Protein AF-A0A1F9NFI0-F1 (afdb_monomer_lite)

pLDDT: mean 90.84, std 11.6, range [41.97, 98.06]

Foldseek 3Di:
DDDDDDLLVVLLVLLVVCVVPPALVSLVVNLVSVVVPDQLLSSLQQNCVVPPPVRDSVVSLVSLQDQPDPNSVPHDPSSNVSSVVNSVVCPPDDRDDYDNPDPPPD

Structure (mmCIF, N/CA/C/O backbone):
data_AF-A0A1F9NFI0-F1
#
_entry.id   AF-A0A1F9NFI0-F1
#
loop_
_atom_site.group_PDB
_atom_site.id
_atom_site.type_symbol
_atom_site.label_atom_id
_atom_site.label_alt_id
_atom_site.label_comp_id
_atom_site.label_asym_id
_atom_site.label_entity_id
_atom_site.label_seq_id
_atom_site.pdbx_PDB_ins_code
_atom_site.Cartn_x
_atom_site.Cartn_y
_atom_site.Cartn_z
_atom_site.occupancy
_atom_site.B_iso_or_equiv
_atom_site.auth_seq_id
_atom_site.auth_comp_id
_atom_site.auth_asym_id
_atom_site.auth_atom_id
_atom_site.pdbx_PDB_model_num
ATOM 1 N N . MET A 1 1 ? 0.203 -22.904 19.389 1.00 59.03 1 MET A N 1
ATOM 2 C CA . MET A 1 1 ? -0.871 -22.145 18.713 1.00 59.03 1 MET A CA 1
ATOM 3 C C . MET A 1 1 ? -0.206 -21.022 17.931 1.00 59.03 1 MET A C 1
ATOM 5 O O . MET A 1 1 ? 0.560 -20.287 18.536 1.00 59.03 1 MET A O 1
ATOM 9 N N . ILE A 1 2 ? -0.389 -20.957 16.609 1.00 71.69 2 ILE A N 1
ATOM 10 C CA . ILE A 1 2 ? 0.208 -19.908 15.762 1.00 71.69 2 ILE A CA 1
ATOM 11 C C . ILE A 1 2 ? -0.838 -18.807 15.59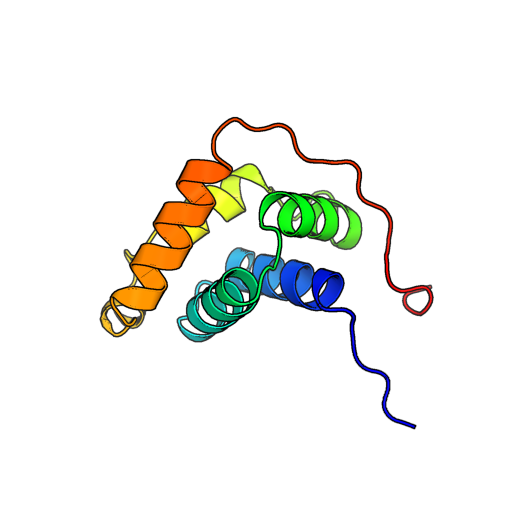3 1.00 71.69 2 ILE A C 1
ATOM 13 O O . ILE A 1 2 ? -1.953 -19.088 15.161 1.00 71.69 2 ILE A O 1
ATOM 17 N N . LEU A 1 3 ? -0.491 -17.577 15.965 1.00 75.25 3 LEU A N 1
ATOM 18 C CA . LEU A 1 3 ? -1.317 -16.399 15.711 1.00 75.25 3 LEU A CA 1
ATOM 19 C C . LEU A 1 3 ? -0.949 -15.843 14.334 1.00 75.25 3 LEU A C 1
ATOM 21 O O . LEU A 1 3 ? 0.228 -15.633 14.048 1.00 75.25 3 LEU A O 1
ATOM 25 N N . VAL A 1 4 ? -1.952 -15.625 13.484 1.00 78.81 4 VAL A N 1
ATOM 26 C CA . VAL A 1 4 ? -1.777 -15.082 12.131 1.00 78.81 4 VAL A CA 1
ATOM 27 C C . VAL A 1 4 ? -2.489 -13.738 12.058 1.00 78.81 4 VAL A C 1
ATOM 29 O O . VAL A 1 4 ? -3.637 -13.619 12.486 1.00 78.81 4 VAL A O 1
ATOM 32 N N . ALA A 1 5 ? -1.794 -12.725 11.542 1.00 80.75 5 ALA A N 1
ATOM 33 C CA . ALA A 1 5 ? -2.359 -11.397 11.345 1.00 80.75 5 ALA A CA 1
ATOM 34 C C . ALA A 1 5 ? -3.542 -11.444 10.368 1.00 80.75 5 ALA A C 1
ATOM 36 O O . ALA A 1 5 ? -3.563 -12.248 9.431 1.00 80.75 5 ALA A O 1
ATOM 37 N N . SER A 1 6 ? -4.516 -10.553 10.558 1.00 87.88 6 SER A N 1
ATOM 38 C CA . SER A 1 6 ? -5.579 -10.392 9.571 1.00 87.88 6 SER A CA 1
ATOM 39 C C . SER A 1 6 ? -5.003 -9.860 8.251 1.00 87.88 6 SER A C 1
ATOM 41 O O . SER A 1 6 ? -3.966 -9.197 8.235 1.00 87.88 6 SER A O 1
ATOM 43 N N . VAL A 1 7 ? -5.692 -10.093 7.129 1.00 89.81 7 VAL A N 1
ATOM 44 C CA . VAL A 1 7 ? -5.275 -9.562 5.813 1.00 89.81 7 VAL A CA 1
ATOM 45 C C . VAL A 1 7 ? -5.140 -8.032 5.837 1.00 89.81 7 VAL A C 1
ATOM 47 O O . VAL A 1 7 ? -4.273 -7.479 5.165 1.00 89.81 7 VAL A O 1
ATOM 50 N N . ARG A 1 8 ? -5.962 -7.347 6.643 1.00 91.38 8 ARG A N 1
ATOM 51 C CA . ARG A 1 8 ? -5.914 -5.888 6.815 1.00 91.38 8 ARG A CA 1
ATOM 52 C C . ARG A 1 8 ? -4.661 -5.437 7.553 1.00 91.38 8 ARG A C 1
ATOM 54 O O . ARG A 1 8 ? -3.980 -4.534 7.076 1.00 91.38 8 ARG A O 1
ATOM 61 N N . ASP A 1 9 ? -4.336 -6.097 8.664 1.00 91.31 9 ASP A N 1
ATOM 62 C CA . ASP A 1 9 ? -3.114 -5.803 9.416 1.00 91.31 9 ASP A CA 1
ATOM 63 C C . ASP A 1 9 ? -1.877 -6.106 8.561 1.00 91.31 9 ASP A C 1
ATOM 65 O O . ASP A 1 9 ? -0.957 -5.296 8.500 1.00 91.31 9 ASP A O 1
ATOM 69 N N . LEU A 1 10 ? -1.892 -7.220 7.816 1.00 93.69 10 LEU A N 1
ATOM 70 C CA . LEU A 1 10 ? -0.813 -7.581 6.898 1.00 93.69 10 LEU A CA 1
ATOM 71 C C . LEU A 1 10 ? -0.615 -6.520 5.807 1.00 93.69 10 LEU A C 1
ATOM 73 O O . LEU A 1 10 ? 0.517 -6.102 5.564 1.00 93.69 10 LEU A O 1
ATOM 77 N N . LEU A 1 11 ? -1.699 -6.052 5.177 1.00 96.69 11 LEU A N 1
ATOM 78 C CA . LEU A 1 11 ? -1.638 -4.994 4.168 1.00 96.69 11 LEU A CA 1
ATOM 79 C C . LEU A 1 11 ? -1.097 -3.690 4.759 1.00 96.69 11 LEU A C 1
ATOM 81 O O . LEU A 1 11 ? -0.214 -3.072 4.169 1.00 96.69 11 LEU A O 1
ATOM 85 N N . ALA A 1 12 ? -1.587 -3.287 5.931 1.00 96.31 12 ALA A N 1
ATOM 86 C CA . ALA A 1 12 ? -1.136 -2.078 6.607 1.00 96.31 12 ALA A CA 1
ATOM 87 C C . ALA A 1 12 ? 0.362 -2.136 6.950 1.00 96.31 12 ALA A C 1
ATOM 89 O O . ALA A 1 12 ? 1.097 -1.178 6.701 1.00 96.31 12 ALA A O 1
ATOM 90 N N . THR A 1 13 ? 0.844 -3.271 7.466 1.00 96.25 13 THR A N 1
ATOM 91 C CA . THR A 1 13 ? 2.272 -3.478 7.739 1.00 96.25 13 THR A CA 1
ATOM 92 C C . THR A 1 13 ? 3.098 -3.465 6.457 1.00 96.25 13 THR A C 1
ATOM 94 O O . THR A 1 13 ? 4.151 -2.835 6.435 1.00 96.25 13 THR A O 1
ATOM 97 N N . LYS A 1 14 ? 2.620 -4.084 5.372 1.00 97.25 14 LYS A N 1
ATOM 98 C CA . LYS A 1 14 ? 3.318 -4.066 4.078 1.00 97.25 14 LYS A CA 1
ATOM 99 C C . LYS A 1 14 ? 3.411 -2.667 3.478 1.00 97.25 14 LYS A C 1
ATOM 101 O O . LYS A 1 14 ? 4.480 -2.278 3.018 1.00 97.25 14 LYS A O 1
ATOM 106 N N . LEU A 1 15 ? 2.337 -1.882 3.556 1.00 98.06 15 LEU A N 1
ATOM 107 C CA . LEU A 1 15 ? 2.337 -0.473 3.152 1.00 98.06 15 LEU A CA 1
ATOM 108 C C . LEU A 1 15 ? 3.351 0.344 3.959 1.00 98.06 15 LEU A C 1
ATOM 110 O O . LEU A 1 15 ? 4.039 1.191 3.394 1.00 98.06 15 LEU A O 1
ATOM 114 N N . LYS A 1 16 ? 3.484 0.073 5.263 1.00 97.81 16 LYS A N 1
ATOM 115 C CA . LYS A 1 16 ? 4.503 0.716 6.098 1.00 97.81 16 LYS A CA 1
ATOM 116 C C . LYS A 1 16 ? 5.920 0.285 5.734 1.00 97.81 16 LYS A C 1
ATOM 118 O O . LYS A 1 16 ? 6.785 1.146 5.646 1.00 97.81 16 LYS A O 1
ATOM 123 N N . SER A 1 17 ? 6.155 -1.006 5.497 1.00 97.44 17 SER A N 1
ATOM 124 C CA . SER A 1 17 ? 7.465 -1.503 5.061 1.00 97.44 17 SER A CA 1
ATOM 125 C C . SER A 1 17 ? 7.896 -0.851 3.751 1.00 97.44 17 SER A C 1
ATOM 127 O O . SER A 1 17 ? 8.991 -0.305 3.702 1.00 97.44 17 SER A O 1
ATOM 129 N N . LEU A 1 18 ? 6.998 -0.802 2.759 1.00 97.19 18 LEU A N 1
ATOM 130 C CA . LEU A 1 18 ? 7.226 -0.098 1.498 1.00 97.19 18 LEU A CA 1
ATOM 131 C C . LEU A 1 18 ? 7.530 1.394 1.709 1.00 97.19 18 LEU A C 1
ATOM 133 O O . LEU A 1 18 ? 8.393 1.955 1.038 1.00 97.19 18 LEU A O 1
ATOM 137 N N . PHE A 1 19 ? 6.788 2.044 2.609 1.00 97.50 19 PHE A N 1
ATOM 138 C CA . PHE A 1 19 ? 6.961 3.462 2.920 1.00 97.50 19 PHE A CA 1
ATOM 139 C C . PHE A 1 19 ? 8.331 3.754 3.547 1.00 97.50 19 PHE A C 1
ATOM 141 O O . PHE A 1 19 ? 8.949 4.761 3.217 1.00 97.50 19 PHE A O 1
ATOM 148 N N . ASP A 1 20 ? 8.812 2.874 4.427 1.00 96.25 20 ASP A N 1
ATOM 149 C CA . ASP A 1 20 ? 10.118 3.022 5.075 1.00 96.25 20 ASP A CA 1
ATOM 150 C C . ASP A 1 20 ? 11.278 2.659 4.151 1.00 96.25 20 ASP A C 1
ATOM 152 O O . ASP A 1 20 ? 12.364 3.230 4.258 1.00 96.25 20 ASP A O 1
ATOM 156 N N . ARG A 1 21 ? 11.069 1.670 3.278 1.00 94.31 21 ARG A N 1
ATOM 157 C CA . ARG A 1 21 ? 12.075 1.186 2.342 1.00 94.31 21 ARG A CA 1
ATOM 158 C C . ARG A 1 21 ? 11.417 0.620 1.093 1.00 94.31 21 ARG A C 1
ATOM 160 O O . ARG A 1 21 ? 10.625 -0.315 1.145 1.00 94.31 21 ARG A O 1
ATOM 167 N N . VAL A 1 22 ? 11.814 1.157 -0.049 1.00 94.12 22 VAL A N 1
ATOM 168 C CA . VAL A 1 22 ? 11.329 0.709 -1.351 1.00 94.12 22 VAL A CA 1
ATOM 169 C C . VAL A 1 22 ? 12.039 -0.592 -1.725 1.00 94.12 22 VAL A C 1
ATOM 171 O O . VAL A 1 22 ? 13.210 -0.567 -2.083 1.00 94.12 22 VAL A O 1
ATOM 174 N N . GLU A 1 23 ? 11.342 -1.729 -1.655 1.00 94.88 23 GLU A N 1
ATOM 175 C CA . GLU A 1 23 ? 11.883 -3.035 -2.063 1.00 94.88 23 GLU A CA 1
ATOM 176 C C . GLU A 1 23 ? 10.931 -3.784 -3.006 1.00 94.88 23 GLU A C 1
ATOM 178 O O . GLU A 1 23 ? 9.720 -3.797 -2.764 1.00 94.88 23 GLU A O 1
ATOM 183 N N . PRO A 1 24 ? 11.438 -4.513 -4.023 1.00 95.62 24 PRO A N 1
ATOM 184 C CA . PRO A 1 24 ? 10.596 -5.248 -4.971 1.00 95.62 24 PRO A CA 1
ATOM 185 C C . PRO A 1 24 ? 9.593 -6.214 -4.322 1.00 95.62 24 PRO A C 1
ATOM 187 O O . PRO A 1 24 ? 8.456 -6.326 -4.781 1.00 95.62 24 PRO A O 1
ATOM 190 N N . LYS A 1 25 ? 9.979 -6.890 -3.232 1.00 95.50 25 LYS A N 1
ATOM 191 C CA . LYS A 1 25 ? 9.095 -7.834 -2.528 1.00 95.50 25 LYS A CA 1
ATOM 192 C C . LYS A 1 25 ? 7.847 -7.165 -1.948 1.00 95.50 25 LYS A C 1
ATOM 194 O O . LYS A 1 25 ? 6.788 -7.780 -1.955 1.00 95.50 25 LYS A O 1
ATOM 199 N N . ASP A 1 26 ? 7.936 -5.912 -1.502 1.00 96.75 26 ASP A N 1
ATOM 200 C CA . ASP A 1 26 ? 6.786 -5.234 -0.907 1.00 96.75 26 ASP A CA 1
ATOM 201 C C . ASP A 1 26 ? 5.770 -4.847 -1.989 1.00 96.75 26 ASP A C 1
ATOM 203 O O . ASP A 1 26 ? 4.569 -4.993 -1.774 1.00 96.75 26 ASP A O 1
ATOM 207 N N . TYR A 1 27 ? 6.225 -4.483 -3.195 1.00 97.25 27 TYR A N 1
ATOM 208 C CA . TYR A 1 27 ? 5.339 -4.300 -4.353 1.00 97.25 27 TYR A CA 1
ATOM 209 C C . TYR A 1 27 ? 4.608 -5.593 -4.719 1.00 97.25 27 TYR A C 1
ATOM 211 O O . TYR A 1 27 ? 3.398 -5.561 -4.945 1.00 97.25 27 TYR A O 1
ATOM 219 N N . LEU A 1 28 ? 5.330 -6.717 -4.772 1.00 97.25 28 LEU A N 1
ATOM 220 C CA . LEU A 1 28 ? 4.761 -8.026 -5.102 1.00 97.25 28 LEU A CA 1
ATOM 221 C C . LEU A 1 28 ? 3.707 -8.451 -4.077 1.00 97.25 28 LEU A C 1
ATOM 223 O O . LEU A 1 28 ? 2.588 -8.796 -4.457 1.00 97.25 28 LEU A O 1
ATOM 227 N N . ASP A 1 29 ? 4.039 -8.364 -2.789 1.00 97.44 29 ASP A N 1
ATOM 228 C CA . ASP A 1 29 ? 3.137 -8.749 -1.706 1.00 97.44 29 ASP A CA 1
ATOM 229 C C . ASP A 1 29 ? 1.881 -7.869 -1.684 1.00 97.44 29 ASP A C 1
ATOM 231 O O . ASP A 1 29 ? 0.765 -8.377 -1.574 1.00 97.44 29 ASP A O 1
ATOM 235 N N . ILE A 1 30 ? 2.031 -6.549 -1.842 1.00 98.00 30 ILE A N 1
ATOM 236 C CA . ILE A 1 30 ? 0.890 -5.627 -1.889 1.00 98.00 30 ILE A CA 1
ATOM 237 C C . ILE A 1 30 ? 0.032 -5.904 -3.125 1.00 98.00 30 ILE A C 1
ATOM 239 O O . ILE A 1 30 ? -1.191 -5.978 -3.009 1.00 98.00 30 ILE A O 1
ATOM 243 N N . ALA A 1 31 ? 0.637 -6.093 -4.300 1.00 97.81 31 ALA A N 1
ATOM 244 C CA . ALA A 1 31 ? -0.107 -6.404 -5.517 1.00 97.81 31 ALA A CA 1
ATOM 245 C C . ALA A 1 31 ? -0.913 -7.702 -5.372 1.00 97.81 31 ALA A C 1
ATOM 247 O O . ALA A 1 31 ? -2.072 -7.741 -5.786 1.00 97.81 31 ALA A O 1
ATOM 248 N N . GLU A 1 32 ? -0.343 -8.727 -4.737 1.00 97.62 32 GLU A N 1
ATOM 249 C CA . GLU A 1 32 ? -1.016 -10.004 -4.499 1.00 97.62 32 GLU A CA 1
ATOM 250 C C . GLU A 1 32 ? -2.138 -9.898 -3.456 1.00 97.62 32 GLU A C 1
ATOM 252 O O . GLU A 1 32 ? -3.229 -10.435 -3.648 1.00 97.62 32 GLU A O 1
ATOM 257 N N . ILE A 1 33 ? -1.932 -9.153 -2.366 1.00 97.38 33 ILE A N 1
ATOM 258 C CA . ILE A 1 33 ? -3.004 -8.902 -1.390 1.00 97.38 33 ILE A CA 1
ATOM 259 C C . ILE A 1 33 ? -4.169 -8.169 -2.065 1.00 97.38 33 ILE A C 1
ATOM 261 O O . ILE A 1 33 ? -5.336 -8.523 -1.875 1.00 97.38 33 ILE A O 1
ATOM 265 N N . LEU A 1 34 ? -3.868 -7.159 -2.883 1.00 97.44 34 LEU A N 1
ATOM 266 C CA . LEU A 1 34 ? -4.887 -6.407 -3.603 1.00 97.44 34 LEU A CA 1
ATOM 267 C C . LEU A 1 34 ? -5.594 -7.290 -4.638 1.00 97.44 34 LEU A C 1
ATOM 269 O O . LEU A 1 34 ? -6.825 -7.254 -4.699 1.00 97.44 34 LEU A O 1
ATOM 273 N N . SER A 1 35 ? -4.872 -8.114 -5.405 1.00 96.06 35 SER A N 1
ATOM 274 C CA . SER A 1 35 ? -5.456 -9.017 -6.413 1.00 96.06 35 SER A CA 1
ATOM 275 C C . SER A 1 35 ? -6.488 -9.977 -5.804 1.00 96.06 35 SER A C 1
ATOM 277 O O . SER A 1 35 ? -7.518 -10.239 -6.422 1.00 96.06 35 SER A O 1
ATOM 279 N N . ARG A 1 36 ? -6.282 -10.391 -4.548 1.00 95.31 36 ARG A N 1
ATOM 280 C CA . ARG A 1 36 ? -7.180 -11.265 -3.772 1.00 95.31 36 ARG A CA 1
ATOM 281 C C . ARG A 1 36 ? -8.328 -10.549 -3.055 1.00 95.31 36 ARG A C 1
ATOM 283 O O . ARG A 1 36 ? -9.015 -11.160 -2.242 1.00 95.31 36 ARG A O 1
ATOM 290 N N . GLY A 1 37 ? -8.554 -9.270 -3.347 1.00 93.00 37 GLY A N 1
ATOM 291 C CA . GLY A 1 37 ? -9.667 -8.496 -2.790 1.00 93.00 37 GLY A CA 1
ATOM 292 C C . GLY A 1 37 ? -9.304 -7.616 -1.594 1.00 93.00 37 GLY A C 1
ATOM 293 O O . GLY A 1 37 ? -10.201 -7.048 -0.978 1.00 93.00 37 GLY A O 1
ATOM 294 N N . GLY A 1 38 ? -8.015 -7.450 -1.279 1.00 94.88 38 GLY A N 1
ATOM 295 C CA . GLY A 1 38 ? -7.576 -6.426 -0.334 1.00 94.88 38 GLY A CA 1
ATOM 296 C C . GLY A 1 38 ? -8.006 -5.024 -0.783 1.00 94.88 38 GLY A C 1
ATOM 297 O O . GLY A 1 38 ? -7.945 -4.693 -1.973 1.00 94.88 38 GLY A O 1
ATOM 298 N N . ASP A 1 39 ? -8.431 -4.197 0.172 1.00 95.88 39 ASP A N 1
ATOM 299 C CA . ASP A 1 39 ? -8.829 -2.808 -0.060 1.00 95.88 39 ASP A CA 1
ATOM 300 C C . ASP A 1 39 ? -7.662 -1.865 0.260 1.00 95.88 39 ASP A C 1
ATOM 302 O O . ASP A 1 39 ? -7.214 -1.764 1.403 1.00 95.88 39 ASP A O 1
ATOM 306 N N . LEU A 1 40 ? -7.178 -1.161 -0.767 1.00 97.31 40 LEU A N 1
ATOM 307 C CA . LEU A 1 40 ? -6.062 -0.227 -0.649 1.00 97.31 40 LEU A CA 1
ATOM 308 C C . LEU A 1 40 ? -6.395 0.975 0.246 1.00 97.31 40 LEU A C 1
ATOM 310 O O . LEU A 1 40 ? -5.562 1.364 1.061 1.00 97.31 40 LEU A O 1
ATOM 314 N N . LEU A 1 41 ? -7.591 1.560 0.123 1.00 97.06 41 LEU A N 1
ATOM 315 C CA . LEU A 1 41 ? -7.979 2.716 0.936 1.00 97.06 41 LEU A CA 1
ATOM 316 C C . LEU A 1 41 ? -8.095 2.318 2.405 1.00 97.06 41 LEU A C 1
ATOM 318 O O . LEU A 1 41 ? -7.632 3.049 3.283 1.00 97.06 41 LEU A O 1
ATOM 322 N N . GLN A 1 42 ? -8.660 1.137 2.666 1.00 96.56 42 GLN A N 1
ATOM 323 C CA . GLN A 1 42 ? -8.721 0.612 4.022 1.00 96.56 42 GLN A CA 1
ATOM 324 C C . GLN A 1 42 ? -7.323 0.312 4.571 1.00 96.56 42 GLN A C 1
ATOM 326 O O . GLN A 1 42 ? -7.027 0.714 5.691 1.00 96.56 42 GLN A O 1
ATOM 331 N N . GLY A 1 43 ? -6.443 -0.313 3.782 1.00 96.62 43 GLY A N 1
ATOM 332 C CA . GLY A 1 43 ? -5.060 -0.589 4.182 1.00 96.62 43 GLY A CA 1
ATOM 333 C C . GLY A 1 43 ? -4.266 0.675 4.524 1.00 96.62 43 GLY A C 1
ATOM 334 O O . GLY A 1 43 ? -3.551 0.700 5.522 1.00 96.6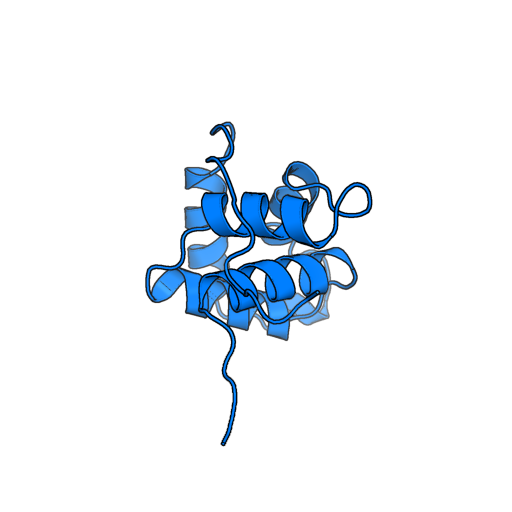2 43 GLY A O 1
ATOM 335 N N . LEU A 1 44 ? -4.429 1.749 3.746 1.00 97.31 44 LEU A N 1
ATOM 336 C CA . LEU A 1 44 ? -3.805 3.052 4.009 1.00 97.31 44 LEU A CA 1
ATOM 337 C C . LEU A 1 44 ? -4.331 3.703 5.295 1.00 97.31 44 LEU A C 1
ATOM 339 O O . LEU A 1 44 ? -3.550 4.248 6.077 1.00 97.31 44 LEU A O 1
ATOM 343 N N . SER A 1 45 ? -5.645 3.636 5.521 1.00 96.69 45 SER A N 1
ATOM 344 C CA . SER A 1 45 ? -6.274 4.142 6.745 1.00 96.69 45 SER A CA 1
ATOM 345 C C . SER A 1 45 ? -5.814 3.359 7.982 1.00 96.69 45 SER A C 1
ATOM 347 O O . SER A 1 45 ? -5.435 3.934 9.009 1.00 96.69 45 SER A O 1
ATOM 349 N N . ASP A 1 46 ? -5.753 2.032 7.861 1.00 95.94 46 ASP A N 1
ATOM 350 C CA . ASP A 1 46 ? -5.292 1.129 8.914 1.00 95.94 46 ASP A CA 1
ATOM 351 C C . ASP A 1 46 ? -3.808 1.368 9.233 1.00 95.94 46 ASP A C 1
ATOM 353 O O . ASP A 1 46 ? -3.452 1.518 10.401 1.00 95.94 46 ASP A O 1
ATOM 357 N N . ALA A 1 47 ? -2.948 1.525 8.221 1.00 96.12 47 ALA A N 1
ATOM 358 C CA . ALA A 1 47 ? -1.539 1.872 8.415 1.00 96.12 47 ALA A CA 1
ATOM 359 C C . ALA A 1 47 ? -1.370 3.221 9.133 1.00 96.12 47 ALA A C 1
ATOM 361 O O . ALA A 1 47 ? -0.614 3.312 10.101 1.00 96.12 47 ALA A O 1
ATOM 362 N N . GLY A 1 48 ? -2.128 4.252 8.744 1.00 95.50 48 GLY A N 1
ATOM 363 C CA . GLY A 1 48 ? -2.125 5.539 9.450 1.00 95.50 48 GLY A CA 1
ATOM 364 C C . GLY A 1 48 ? -2.545 5.419 10.918 1.00 95.50 48 GLY A C 1
ATOM 365 O O . GLY A 1 48 ? -2.000 6.098 11.784 1.00 95.50 48 GLY A O 1
ATOM 366 N N . THR A 1 49 ? -3.458 4.498 11.221 1.00 94.31 49 THR A N 1
ATOM 367 C CA . THR A 1 49 ? -3.932 4.235 12.591 1.00 94.31 49 THR A CA 1
ATOM 368 C C . THR A 1 49 ? -2.919 3.469 13.430 1.00 94.31 49 THR A C 1
ATOM 370 O O . THR A 1 49 ? -2.800 3.709 14.633 1.00 94.31 49 THR A O 1
ATOM 373 N N . LEU A 1 50 ? -2.206 2.526 12.813 1.00 93.00 50 LEU A N 1
ATOM 374 C CA . LEU A 1 50 ? -1.206 1.702 13.484 1.00 93.00 50 LEU A CA 1
ATOM 375 C C . LEU A 1 50 ? 0.087 2.476 13.747 1.00 93.00 50 LEU A C 1
ATOM 377 O O . LEU A 1 50 ? 0.631 2.389 14.844 1.00 93.00 50 LEU A O 1
ATOM 381 N N . PHE A 1 51 ? 0.564 3.240 12.763 1.00 93.62 51 PHE A N 1
ATOM 382 C CA . PHE A 1 51 ? 1.888 3.863 12.814 1.00 93.62 51 PHE A CA 1
ATOM 383 C C . PHE A 1 51 ? 1.854 5.357 13.143 1.00 93.62 51 PHE A C 1
ATOM 385 O O . PHE A 1 51 ? 2.867 5.892 13.586 1.00 93.62 51 PHE A O 1
ATOM 392 N N . GLY A 1 52 ? 0.710 6.031 12.994 1.00 91.94 52 GLY A N 1
ATOM 393 C CA . GLY A 1 52 ? 0.540 7.438 13.352 1.00 91.94 52 GLY A CA 1
ATOM 394 C C . GLY A 1 52 ? 1.318 8.403 12.451 1.00 91.94 52 GLY A C 1
ATOM 395 O O . GLY A 1 52 ? 1.513 8.153 11.265 1.00 91.94 52 GLY A O 1
ATOM 396 N N . LYS A 1 53 ? 1.768 9.528 13.030 1.00 90.88 53 LYS A N 1
ATOM 397 C CA . LYS A 1 53 ? 2.406 10.655 12.313 1.00 90.88 53 LYS A CA 1
ATOM 398 C C . LYS A 1 53 ? 3.569 10.283 11.371 1.00 90.88 53 LYS A C 1
ATOM 400 O O . LYS A 1 53 ? 3.675 10.935 10.338 1.00 90.88 53 LYS A O 1
ATOM 405 N N . PRO A 1 54 ? 4.431 9.293 11.674 1.00 93.62 54 PRO A N 1
ATOM 406 C CA . PRO A 1 54 ? 5.487 8.858 10.758 1.00 93.62 54 PRO A CA 1
ATOM 407 C C . PRO A 1 54 ? 4.998 8.277 9.426 1.00 93.62 54 PRO A C 1
ATOM 409 O O . PRO A 1 54 ? 5.815 8.099 8.534 1.00 93.62 54 PRO A O 1
ATOM 412 N N . PHE A 1 55 ? 3.713 7.943 9.282 1.00 96.38 55 PHE A N 1
ATOM 413 C CA . PHE A 1 55 ? 3.158 7.381 8.054 1.00 96.38 55 PHE A CA 1
ATOM 414 C C . PHE A 1 55 ? 2.208 8.373 7.377 1.00 96.38 55 PHE A C 1
ATOM 416 O O . PHE A 1 55 ? 1.206 8.791 7.958 1.00 96.38 55 PHE A O 1
ATOM 423 N N . SER A 1 56 ? 2.495 8.709 6.118 1.00 96.69 56 SER A N 1
ATOM 424 C CA . SER A 1 56 ? 1.639 9.560 5.289 1.00 96.69 56 SER A CA 1
ATOM 425 C C . SER A 1 56 ? 0.942 8.725 4.207 1.00 96.69 56 SER A C 1
ATOM 427 O O . SER A 1 56 ? 1.597 8.291 3.255 1.00 96.69 56 SER A O 1
ATOM 429 N N . PRO A 1 57 ? -0.390 8.523 4.284 1.00 96.19 57 PRO A N 1
ATOM 430 C CA . PRO A 1 57 ? -1.140 7.781 3.268 1.00 96.19 57 PRO A CA 1
ATOM 431 C C . PRO A 1 57 ? -0.981 8.342 1.850 1.00 96.19 57 PRO A C 1
ATOM 433 O O . PRO A 1 57 ? -0.840 7.591 0.887 1.00 96.19 57 PRO A O 1
ATOM 436 N N . ALA A 1 58 ? -0.970 9.671 1.720 1.00 94.62 58 ALA A N 1
ATOM 437 C CA . ALA A 1 58 ? -0.834 10.345 0.432 1.00 94.62 58 ALA A CA 1
ATOM 438 C C . ALA A 1 58 ? 0.553 10.126 -0.190 1.00 94.62 58 ALA A C 1
ATOM 440 O O . ALA A 1 58 ? 0.688 10.009 -1.405 1.00 94.62 58 ALA A O 1
ATOM 441 N N . GLU A 1 59 ? 1.595 10.062 0.635 1.00 96.12 59 GLU A N 1
ATOM 442 C CA . GLU A 1 59 ? 2.946 9.759 0.174 1.00 96.12 59 GLU A CA 1
ATOM 443 C C . GLU A 1 59 ? 3.133 8.278 -0.140 1.00 96.12 59 GLU A C 1
ATOM 445 O O . GLU A 1 59 ? 3.697 7.955 -1.180 1.00 96.12 59 GLU A O 1
ATOM 450 N N . CYS A 1 60 ? 2.568 7.381 0.671 1.00 97.56 60 CYS A N 1
ATOM 451 C CA . CYS A 1 60 ? 2.554 5.949 0.380 1.00 97.56 60 CYS A CA 1
ATOM 452 C C . CYS A 1 60 ? 1.896 5.653 -0.984 1.00 97.56 60 CYS A C 1
ATOM 454 O O . CYS A 1 60 ? 2.435 4.881 -1.775 1.00 97.56 60 CYS A O 1
ATOM 456 N N . LEU A 1 61 ? 0.794 6.339 -1.322 1.00 96.44 61 LEU A N 1
ATOM 457 C CA . LEU A 1 61 ? 0.179 6.260 -2.655 1.00 96.44 61 LEU A CA 1
ATOM 458 C C . LEU A 1 61 ? 1.118 6.699 -3.786 1.00 96.44 61 LEU A C 1
ATOM 460 O O . LEU A 1 61 ? 1.107 6.085 -4.851 1.00 96.44 61 LEU A O 1
ATOM 464 N N . ARG A 1 62 ? 1.929 7.745 -3.572 1.00 94.94 62 ARG A N 1
ATOM 465 C CA . ARG A 1 62 ? 2.930 8.187 -4.558 1.00 94.94 62 ARG A CA 1
ATOM 466 C C . ARG A 1 62 ? 4.023 7.137 -4.739 1.00 94.94 62 ARG A C 1
ATOM 468 O O . ARG A 1 62 ? 4.372 6.831 -5.875 1.00 94.94 62 ARG A O 1
ATOM 475 N N . ILE A 1 63 ? 4.515 6.566 -3.638 1.00 95.94 63 ILE A N 1
ATOM 476 C CA . ILE A 1 63 ? 5.546 5.520 -3.654 1.00 95.94 63 ILE A CA 1
ATOM 477 C C . ILE A 1 63 ? 5.047 4.289 -4.421 1.00 95.94 63 ILE A C 1
ATOM 479 O O . ILE A 1 63 ? 5.751 3.805 -5.294 1.00 95.94 63 ILE A O 1
ATOM 483 N N . LEU A 1 64 ? 3.804 3.843 -4.203 1.00 95.75 64 LEU A N 1
ATOM 484 C CA . LEU A 1 64 ? 3.222 2.664 -4.871 1.00 95.75 64 LEU A CA 1
ATOM 485 C C . LEU A 1 64 ? 3.213 2.710 -6.411 1.00 95.75 64 LEU A C 1
ATOM 487 O O . LEU A 1 64 ? 3.090 1.663 -7.050 1.00 95.75 64 LEU A O 1
ATOM 491 N N . CYS A 1 65 ? 3.315 3.896 -7.012 1.00 90.56 65 CYS A N 1
ATOM 492 C CA . CYS A 1 65 ? 3.406 4.075 -8.463 1.00 90.56 65 CYS A CA 1
ATOM 493 C C . CYS A 1 65 ? 4.762 4.616 -8.929 1.00 90.56 65 CYS A C 1
ATOM 495 O O . CYS A 1 65 ? 4.905 4.982 -10.097 1.00 90.56 65 CYS A O 1
ATOM 497 N N . TRP A 1 66 ? 5.758 4.668 -8.047 1.00 91.62 66 TRP A N 1
ATOM 498 C CA . TRP A 1 66 ? 7.099 5.106 -8.388 1.00 91.62 66 TRP A CA 1
ATOM 499 C C . TRP A 1 66 ? 8.025 3.902 -8.579 1.00 91.62 66 TRP A C 1
ATOM 501 O O . TRP A 1 66 ? 8.386 3.207 -7.638 1.00 91.62 66 TRP A O 1
ATOM 511 N N . PHE A 1 67 ? 8.429 3.663 -9.826 1.00 91.62 67 PHE A N 1
ATOM 512 C CA . PHE A 1 67 ? 9.279 2.529 -10.208 1.00 91.62 67 PHE A CA 1
ATOM 513 C C . PHE A 1 67 ? 10.678 2.968 -10.655 1.00 91.62 67 PHE A C 1
ATOM 515 O O . PHE A 1 67 ? 11.234 2.385 -11.584 1.00 91.62 67 PHE A O 1
ATOM 522 N N . GLY A 1 68 ? 11.195 4.048 -10.064 1.00 87.38 68 GLY A N 1
ATOM 523 C CA . GLY A 1 68 ? 12.448 4.672 -10.490 1.00 87.38 68 GLY A CA 1
ATOM 524 C C . GLY A 1 68 ? 13.708 3.918 -10.066 1.00 87.38 68 GLY A C 1
ATOM 525 O O . GLY A 1 68 ? 14.755 4.132 -10.670 1.00 87.38 68 GLY A O 1
ATOM 526 N N . GLU A 1 69 ? 13.616 3.025 -9.077 1.00 88.25 69 GLU A N 1
ATOM 527 C CA . GLU A 1 69 ? 14.764 2.226 -8.642 1.00 88.25 69 GLU A CA 1
ATOM 528 C C . GLU A 1 69 ? 15.141 1.150 -9.674 1.00 88.25 69 GLU A C 1
ATOM 530 O O . GLU A 1 69 ? 14.254 0.437 -10.167 1.00 88.25 69 GLU A O 1
ATOM 535 N N . PRO A 1 70 ? 16.444 0.939 -9.946 1.00 88.44 70 PRO A N 1
ATOM 536 C CA . PRO A 1 70 ? 16.915 -0.110 -10.854 1.00 88.44 70 PRO A CA 1
ATOM 537 C C . PRO A 1 70 ? 16.392 -1.506 -10.491 1.00 88.44 70 PRO A C 1
ATOM 539 O O . PRO A 1 70 ? 16.002 -2.283 -11.363 1.00 88.44 70 PRO A O 1
ATOM 542 N N . GLU A 1 71 ? 16.323 -1.807 -9.194 1.00 87.44 71 GLU A N 1
ATOM 543 C CA . GLU A 1 71 ? 15.875 -3.097 -8.652 1.00 87.44 71 GLU A CA 1
ATOM 544 C C . GLU A 1 71 ? 14.411 -3.403 -9.003 1.00 87.44 71 GLU A C 1
ATO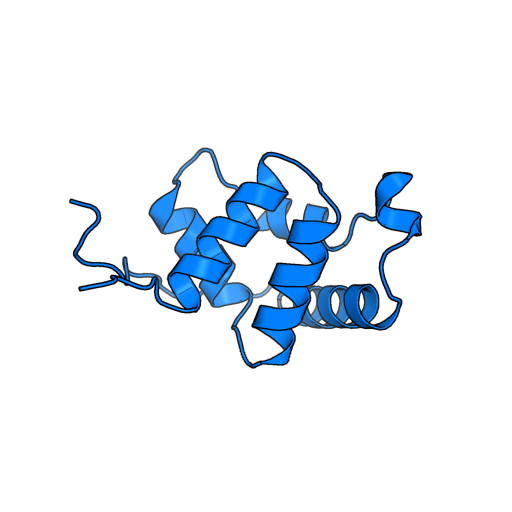M 546 O O . GLU A 1 71 ? 14.036 -4.559 -9.231 1.00 87.44 71 GLU A O 1
ATOM 551 N N . LEU A 1 72 ? 13.582 -2.361 -9.135 1.00 90.25 72 LEU A N 1
ATOM 552 C CA . LEU A 1 72 ? 12.175 -2.483 -9.515 1.00 90.25 72 LEU A CA 1
ATOM 553 C C . LEU A 1 72 ? 12.000 -2.786 -11.007 1.00 90.25 72 LEU A C 1
ATOM 555 O O . LEU A 1 72 ? 10.907 -3.179 -11.425 1.00 90.25 72 LEU A O 1
ATOM 559 N N . GLY A 1 73 ? 13.050 -2.656 -11.826 1.00 88.75 73 GLY A N 1
ATOM 560 C CA . GLY A 1 73 ? 13.030 -2.987 -13.255 1.00 88.75 73 GLY A CA 1
ATOM 561 C C . GLY A 1 73 ? 12.606 -4.432 -13.540 1.00 88.75 73 GLY A C 1
ATOM 562 O O . GLY A 1 73 ? 11.978 -4.698 -14.561 1.00 88.75 73 GLY A O 1
ATOM 563 N N . SER A 1 74 ? 12.862 -5.343 -12.598 1.00 88.38 74 SER A N 1
ATOM 564 C CA . SER A 1 74 ? 12.500 -6.764 -12.682 1.00 88.38 74 SER A CA 1
ATOM 565 C C . SER A 1 74 ? 11.042 -7.079 -12.311 1.00 88.38 74 SER A C 1
ATOM 567 O O . SER A 1 74 ? 10.602 -8.220 -12.465 1.00 88.38 74 SER A O 1
ATOM 569 N N . LEU A 1 75 ? 10.270 -6.094 -11.829 1.00 94.56 75 LEU A N 1
ATOM 570 C CA . LEU A 1 75 ? 8.891 -6.326 -11.403 1.00 94.56 75 LEU A CA 1
ATOM 571 C C . LEU A 1 75 ? 8.006 -6.790 -12.573 1.00 94.56 75 LEU A C 1
ATOM 573 O O . LEU A 1 75 ? 7.962 -6.114 -13.608 1.00 94.56 75 LEU A O 1
ATOM 577 N N . PRO A 1 76 ? 7.213 -7.865 -12.397 1.00 95.81 76 PRO A N 1
ATOM 578 C CA . PRO A 1 76 ? 6.283 -8.338 -13.412 1.00 95.81 76 PRO A CA 1
ATOM 579 C C . PRO A 1 76 ? 5.313 -7.244 -13.870 1.00 95.81 76 PRO A C 1
ATOM 581 O O . PRO A 1 76 ? 4.761 -6.495 -13.060 1.00 95.81 76 PRO A O 1
ATOM 584 N N . ALA A 1 77 ? 5.009 -7.207 -15.169 1.00 95.25 77 ALA A N 1
ATOM 585 C CA . ALA A 1 77 ? 4.072 -6.232 -15.732 1.00 95.25 77 ALA A CA 1
ATOM 586 C C . ALA A 1 77 ? 2.674 -6.296 -15.079 1.00 95.25 77 ALA A C 1
ATOM 588 O O . ALA A 1 77 ? 2.018 -5.269 -14.901 1.00 95.25 77 ALA A O 1
ATOM 589 N N . VAL A 1 78 ? 2.230 -7.492 -14.672 1.00 95.31 78 VAL A N 1
ATOM 590 C CA . VAL A 1 78 ? 0.959 -7.692 -13.952 1.00 95.31 78 VAL A CA 1
ATOM 591 C C . VAL A 1 78 ? 0.956 -7.035 -12.567 1.00 95.31 78 VAL A C 1
ATOM 593 O O . VAL A 1 78 ? -0.063 -6.474 -12.162 1.00 95.31 78 VAL A O 1
ATOM 596 N N . CYS A 1 79 ? 2.099 -7.035 -11.873 1.00 96.50 79 CYS A N 1
ATOM 597 C CA . CYS A 1 79 ? 2.263 -6.371 -10.582 1.00 96.50 79 CYS A CA 1
ATOM 598 C C . CYS A 1 79 ? 2.087 -4.860 -10.756 1.00 96.50 79 CYS A C 1
ATOM 600 O O . CYS A 1 79 ? 1.223 -4.257 -10.120 1.00 96.50 79 CYS A O 1
ATOM 602 N N . ARG A 1 80 ? 2.830 -4.265 -11.700 1.00 96.12 80 ARG A N 1
ATOM 603 C CA . ARG A 1 80 ? 2.752 -2.828 -12.018 1.00 96.12 80 ARG A CA 1
ATOM 604 C C . ARG A 1 80 ? 1.328 -2.408 -12.376 1.00 96.12 80 ARG A C 1
ATOM 606 O O . ARG A 1 80 ? 0.783 -1.491 -11.770 1.00 96.12 80 ARG A O 1
ATOM 613 N N . ARG A 1 81 ? 0.680 -3.149 -13.281 1.00 96.38 81 ARG A N 1
ATOM 614 C CA . ARG A 1 81 ? -0.700 -2.874 -13.709 1.00 96.38 81 ARG A CA 1
ATOM 615 C C . ARG A 1 81 ? -1.696 -2.947 -12.553 1.00 96.38 81 ARG A C 1
ATOM 617 O O . ARG A 1 81 ? -2.592 -2.105 -12.475 1.00 96.38 81 ARG A O 1
ATOM 624 N N . THR A 1 82 ? -1.556 -3.935 -11.669 1.00 97.00 82 THR A N 1
ATOM 625 C CA . THR A 1 82 ? -2.415 -4.069 -10.483 1.00 97.00 82 THR A CA 1
ATOM 626 C C . THR A 1 82 ? -2.287 -2.838 -9.594 1.00 97.00 82 THR A C 1
ATOM 628 O O . THR A 1 82 ? -3.299 -2.218 -9.268 1.00 97.00 82 THR A O 1
ATOM 631 N N . LEU A 1 83 ? -1.060 -2.439 -9.260 1.00 97.25 83 LEU A N 1
ATOM 632 C CA . LEU A 1 83 ? -0.808 -1.293 -8.387 1.00 97.25 83 LEU A CA 1
ATOM 633 C C . LEU A 1 83 ? -1.288 0.017 -9.009 1.00 97.25 83 LEU A C 1
ATOM 635 O O . LEU A 1 83 ? -2.044 0.741 -8.371 1.00 97.25 83 LEU A O 1
ATOM 639 N N . GLU A 1 84 ? -0.967 0.277 -10.276 1.00 96.81 84 GLU A N 1
ATOM 640 C CA . GLU A 1 84 ? -1.450 1.460 -10.995 1.00 96.81 84 GLU A CA 1
ATOM 641 C C . GLU A 1 84 ? -2.979 1.536 -11.025 1.00 96.81 84 GLU A C 1
ATOM 643 O O . GLU A 1 84 ? -3.558 2.598 -10.802 1.00 96.81 84 GLU A O 1
ATOM 648 N N . THR A 1 85 ? -3.654 0.412 -11.279 1.00 97.12 85 THR A N 1
ATOM 649 C CA . THR A 1 85 ? -5.122 0.356 -11.311 1.00 97.12 85 THR A CA 1
ATOM 650 C C . THR A 1 85 ? -5.709 0.684 -9.941 1.00 97.12 85 THR A C 1
ATOM 652 O O . THR A 1 85 ? -6.648 1.474 -9.836 1.00 97.12 85 THR A O 1
ATOM 655 N N . ARG A 1 86 ? -5.146 0.104 -8.876 1.00 97.50 86 ARG A N 1
ATOM 656 C CA . ARG A 1 86 ? -5.627 0.308 -7.505 1.00 97.50 86 ARG A CA 1
ATOM 657 C C . ARG A 1 86 ? -5.333 1.714 -6.998 1.00 97.50 86 ARG A C 1
ATOM 659 O O . ARG A 1 86 ? -6.221 2.322 -6.409 1.00 97.50 86 ARG A O 1
ATOM 666 N N . VAL A 1 87 ? -4.155 2.262 -7.291 1.00 96.94 87 VAL A N 1
ATOM 667 C CA . VAL A 1 87 ? -3.800 3.646 -6.951 1.00 96.94 87 VAL A CA 1
ATOM 668 C C . VAL A 1 87 ? -4.687 4.633 -7.703 1.00 96.94 87 VAL A C 1
ATOM 670 O O . VAL A 1 87 ? -5.254 5.518 -7.070 1.00 96.94 87 VAL A O 1
ATOM 673 N N . LYS A 1 88 ? -4.914 4.452 -9.013 1.00 96.38 88 LYS A N 1
ATOM 674 C CA . LYS A 1 88 ? -5.865 5.283 -9.779 1.00 96.38 88 LYS A CA 1
ATOM 675 C C . LYS A 1 88 ? -7.270 5.240 -9.184 1.00 96.38 88 LYS A C 1
ATOM 677 O O . LYS A 1 88 ? -7.915 6.275 -9.063 1.00 96.38 88 LYS A O 1
ATOM 682 N N . ALA A 1 89 ? -7.734 4.057 -8.783 1.00 95.50 89 ALA A N 1
ATOM 683 C CA . ALA A 1 89 ? -9.042 3.900 -8.159 1.00 95.50 89 ALA A CA 1
ATOM 684 C C . ALA A 1 89 ? -9.129 4.529 -6.758 1.00 95.50 89 ALA A C 1
ATOM 686 O O . ALA A 1 89 ? -10.234 4.868 -6.337 1.00 95.50 89 ALA A O 1
ATOM 687 N N . ALA A 1 90 ? -8.010 4.663 -6.043 1.00 95.12 90 ALA A N 1
ATOM 688 C CA . ALA A 1 90 ? -7.916 5.279 -4.720 1.00 95.12 90 ALA A CA 1
ATOM 689 C C . ALA A 1 90 ? -7.645 6.795 -4.772 1.00 95.12 90 ALA A C 1
ATOM 691 O O . ALA A 1 90 ? -7.895 7.497 -3.794 1.00 95.12 90 ALA A O 1
ATOM 692 N N . TRP A 1 91 ? -7.143 7.306 -5.898 1.00 93.00 91 TRP A N 1
ATOM 693 C CA . TRP A 1 91 ? -6.736 8.699 -6.041 1.00 93.00 91 TRP A CA 1
ATOM 694 C C . TRP A 1 91 ? -7.886 9.665 -5.730 1.00 93.00 91 TRP A C 1
ATOM 696 O O . TRP A 1 91 ? -9.006 9.482 -6.205 1.00 93.00 91 TRP A O 1
ATOM 706 N N . ASN A 1 92 ? -7.609 10.696 -4.925 1.00 91.12 92 ASN A N 1
ATOM 707 C CA . ASN A 1 92 ? -8.577 11.697 -4.451 1.00 91.12 92 ASN A CA 1
ATOM 708 C C . ASN A 1 92 ? -9.823 11.146 -3.728 1.00 91.12 92 ASN A C 1
ATOM 710 O O . ASN A 1 92 ? -10.788 11.887 -3.531 1.00 91.12 92 ASN A O 1
ATOM 714 N N . LYS A 1 93 ? -9.827 9.878 -3.299 1.00 94.31 93 LYS A N 1
ATOM 715 C CA . LYS A 1 93 ? -10.903 9.347 -2.458 1.00 94.31 93 LYS A CA 1
ATOM 716 C C . LYS A 1 93 ? -10.601 9.568 -0.975 1.00 94.31 93 LYS A C 1
ATOM 718 O O . LYS A 1 93 ? -9.444 9.457 -0.566 1.00 94.31 93 LYS A O 1
ATOM 723 N N . PRO A 1 94 ? -11.626 9.860 -0.155 1.00 94.00 94 PRO A N 1
ATOM 724 C CA . PRO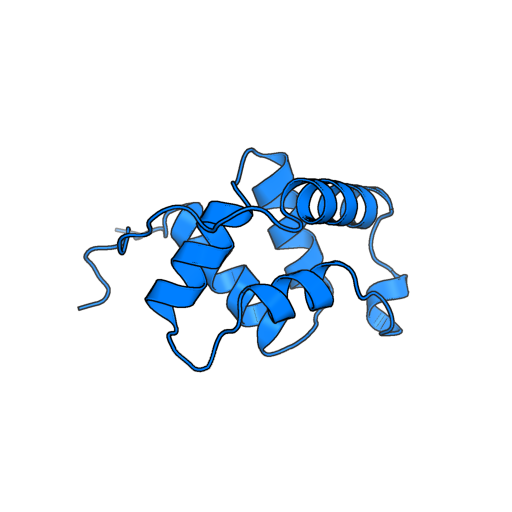 A 1 94 ? -11.448 9.946 1.284 1.00 94.00 94 PRO A CA 1
ATOM 725 C C . PRO A 1 94 ? -11.066 8.577 1.851 1.00 94.00 94 PRO A C 1
ATOM 727 O O . PRO A 1 94 ? -11.531 7.538 1.375 1.00 94.00 94 PRO A O 1
ATOM 730 N N . LEU A 1 95 ? -10.234 8.585 2.891 1.00 93.56 95 LEU A N 1
ATOM 731 C CA . LEU A 1 95 ? -9.916 7.364 3.619 1.00 93.56 95 LEU A CA 1
ATOM 732 C C . LEU A 1 95 ? -11.134 6.928 4.448 1.00 93.56 95 LEU A C 1
ATOM 734 O O . LEU A 1 95 ? -11.743 7.766 5.120 1.00 93.56 95 LEU A O 1
ATOM 738 N N . PRO A 1 96 ? -11.500 5.636 4.421 1.00 94.25 96 PRO A N 1
ATOM 739 C CA . PRO A 1 96 ? -12.570 5.116 5.256 1.00 94.25 96 PRO A CA 1
ATOM 740 C C . PRO A 1 96 ? -12.156 5.131 6.734 1.00 94.25 96 PRO A C 1
ATOM 742 O O . PRO A 1 96 ? -10.959 5.105 7.040 1.00 94.25 96 PRO A O 1
ATOM 745 N N . PRO A 1 97 ? -13.116 5.111 7.675 1.00 91.19 97 PRO A N 1
ATOM 746 C CA . PRO A 1 97 ? -12.805 4.934 9.084 1.00 91.19 97 PRO A CA 1
ATOM 747 C C . PRO A 1 97 ? -12.039 3.630 9.320 1.00 91.19 97 PRO A C 1
ATOM 749 O O . PRO A 1 97 ? -12.375 2.571 8.789 1.00 91.19 97 PRO A O 1
ATOM 752 N N . SER A 1 98 ? -11.027 3.697 10.166 1.00 87.69 98 SER A N 1
ATOM 753 C CA . SER A 1 98 ? -10.213 2.562 10.585 1.00 87.69 98 SER A CA 1
ATOM 754 C C . SER A 1 98 ? -10.371 2.337 12.086 1.00 87.69 98 SER A C 1
ATOM 756 O O . SER A 1 98 ? -10.568 3.257 12.881 1.00 87.69 98 SER A O 1
ATOM 758 N N . ARG A 1 99 ? -10.287 1.071 12.488 1.00 76.25 99 ARG A N 1
ATOM 759 C CA . ARG A 1 99 ? -10.139 0.649 13.883 1.00 76.25 99 ARG A CA 1
ATOM 760 C C . ARG A 1 99 ? -9.042 -0.401 13.915 1.00 76.25 99 ARG A C 1
ATOM 762 O O . ARG A 1 99 ? -8.899 -1.146 12.948 1.00 76.25 99 ARG A O 1
ATOM 769 N N . ARG A 1 100 ? -8.284 -0.473 15.011 1.00 65.94 100 ARG A N 1
ATOM 770 C CA . ARG A 1 100 ? -7.293 -1.542 15.199 1.00 65.94 100 ARG A CA 1
ATOM 771 C C . ARG A 1 100 ? -8.008 -2.893 15.097 1.00 65.94 100 ARG A C 1
ATOM 773 O O . ARG A 1 100 ? -8.931 -3.140 15.870 1.00 65.94 100 ARG A O 1
ATOM 780 N N . ALA A 1 101 ? -7.625 -3.715 14.120 1.00 63.53 101 ALA A N 1
ATOM 781 C CA . ALA A 1 101 ? -8.247 -5.017 13.893 1.00 63.53 101 ALA A CA 1
ATOM 782 C C . ALA A 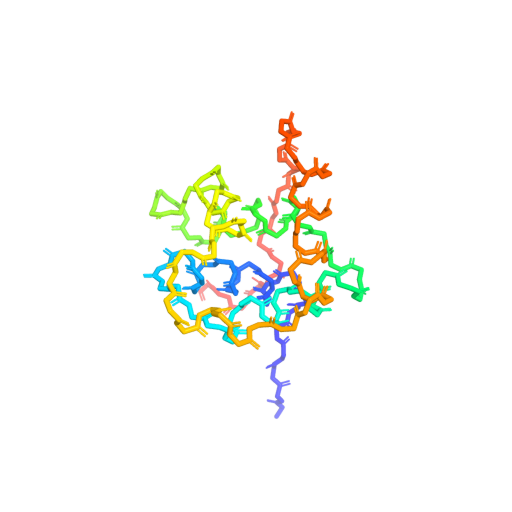1 101 ? -7.699 -6.079 14.861 1.00 63.53 101 ALA A C 1
ATOM 784 O O . ALA A 1 101 ? -8.454 -6.933 15.322 1.00 63.53 101 ALA A O 1
ATOM 785 N N . ALA A 1 102 ? -6.420 -5.987 15.237 1.00 56.94 102 ALA A N 1
ATOM 786 C CA . ALA A 1 102 ? -5.811 -6.869 16.226 1.00 56.94 102 ALA A CA 1
ATOM 787 C C . ALA A 1 102 ? -5.966 -6.340 17.665 1.00 56.94 102 ALA A C 1
ATOM 789 O O . ALA A 1 102 ? -5.478 -5.261 18.006 1.00 56.94 102 ALA A O 1
ATOM 790 N N . SER A 1 103 ? -6.581 -7.147 18.535 1.00 53.66 103 SER A N 1
ATOM 791 C CA . SER A 1 103 ? -6.660 -6.918 19.990 1.00 53.66 103 SER A CA 1
ATOM 792 C C . SER A 1 103 ? -5.340 -7.203 20.721 1.00 53.66 103 SER A C 1
ATOM 794 O O . SER A 1 103 ? -5.215 -6.890 21.895 1.00 53.66 103 SER A O 1
ATOM 796 N N . SER A 1 104 ? -4.369 -7.824 20.046 1.00 50.19 104 SER A N 1
ATOM 797 C CA . SER A 1 104 ? -3.143 -8.374 20.648 1.00 50.19 104 SER A CA 1
ATOM 798 C C . SER A 1 104 ? -1.945 -7.414 20.661 1.00 50.19 104 SER A C 1
ATOM 800 O O . SER A 1 104 ? -0.846 -7.836 20.999 1.00 50.19 104 SER A O 1
ATOM 802 N N . LEU A 1 105 ? -2.128 -6.153 20.261 1.00 45.38 105 LEU A N 1
ATOM 803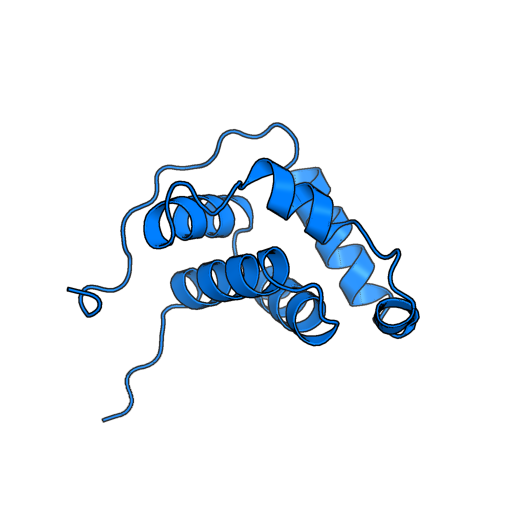 C CA . LEU A 1 105 ? -1.070 -5.129 20.197 1.00 45.38 105 LEU A CA 1
ATOM 804 C C . LEU A 1 105 ? -1.187 -4.082 21.329 1.00 45.38 105 LEU A C 1
ATOM 806 O O . LEU A 1 105 ? -0.851 -2.915 21.123 1.00 45.38 105 LEU A O 1
ATOM 810 N N . THR A 1 106 ? -1.712 -4.479 22.493 1.00 41.97 106 THR A N 1
ATOM 811 C CA . THR A 1 106 ? -1.749 -3.673 23.733 1.00 41.97 106 THR A CA 1
ATOM 812 C C . THR A 1 106 ? -0.657 -4.081 24.698 1.00 41.97 106 THR A C 1
ATOM 814 O O . THR A 1 106 ? -0.548 -5.306 24.929 1.00 41.97 106 THR A O 1
#

Radius of gyration: 13.43 Å; chains: 1; bounding box: 30×34×40 Å

Secondary structure (DSSP, 8-state):
------HHHHHHHHHHHHHHS--HHHHHHHHHHHHTT--HHHHHHHHHHHH-TT--HHHHHHHTT---SGGGGGS-HHHHHHHHHHHHHHTTPPPPP-----TT--

Sequence (106 aa):
MILVASVRDLLATKLKSLFDRVEPKDYLDIAEILSRGGDLLQGLSDAGTLFGKPFSPAECLRILCWFGEPELGSLPAVCRRTLETRVKAAWNKPLPPSRRAASSLT